Protein AF-K6VIN7-F1 (afdb_monomer)

Nearest PDB structures (foldseek):
  2lqq-assembly1_A  TM=8.140E-01  e=5.829E-05  Mycobacterium tuberculosis
  2lqo-assembly1_A  TM=8.296E-01  e=2.324E-03  Mycobacterium tuberculosis
  3zit-assembly1_A  TM=8.092E-01  e=2.651E-03  Bacillus cereus
  2khp-assembly1_A  TM=7.094E-01  e=3.935E-03  Brucella melitensis
  4mje-assembly1_A  TM=7.216E-01  e=3.234E-02  Synechocystis sp. PCC 6803 substr. Kazusa

Foldseek 3Di:
DPPVVVVVVVVVVVVVVVVVVCVVVPLVPLPPAQEPVNQVVCCVVVVAKEWEDEPPDPLVVVLCVLCVVVVVRYGYGYCVSYVVSQVVCCVLVVRDSAPGWMQASVRDIDGSDDSVRNVVSVPPPVD

Sequence (127 aa):
MLIGADSALWGLVVMSVCLAAAWVSSPLRQDRSLTHWDAQQRHVRDGFVVVYWRPGSWGCLRLRSALRSVSGQILWVNVWADDEAAAFVRDVNGGAEVVPTAILRNGDAVSHPTPEALRADLSARTA

Mean predicted aligned error: 7.96 Å

Organism: NCBI:txid1184607

InterPro domains:
  IPR036249 Thioredoxin-like superfamily [SSF52833] (49-119)

pLDDT: mean 89.33, std 12.64, range [43.28, 98.25]

Secondary structure (DSSP, 8-state):
--HHHHHHHHHHHHHHHHHHHHHHT-GGGS--PPPHHHHHHHHHHH-PEEEEE-TT-HHHHHHHHHTGGGGGGEEEEETTT-HHHHHHHHHHTTT---SSEEE-TTS-EEES--HHHHHHHHHTT--

Radius of gyration: 20.74 Å; Cα contacts (8 Å, |Δi|>4): 150; chains: 1; bounding box: 48×27×71 Å

Solvent-accessible surface area (backbone atoms only — not comparable to full-atom values): 7224 Å² total; per-residue (Å²): 143,70,72,69,60,59,56,50,52,50,48,52,51,52,49,49,52,50,50,52,50,51,59,73,68,30,72,90,66,50,61,92,55,53,42,50,67,60,44,51,51,42,26,72,74,73,49,32,29,37,36,38,33,54,92,90,40,64,62,38,53,53,42,53,61,71,37,56,93,57,42,95,48,50,42,66,27,44,34,85,67,27,69,67,36,34,49,51,39,10,63,82,48,82,68,39,83,60,65,27,26,32,33,45,72,88,67,52,76,40,71,67,68,51,60,65,58,56,50,50,58,65,53,71,75,78,118

Structure (mmCIF, N/CA/C/O backbone):
data_AF-K6VIN7-F1
#
_entry.id   AF-K6VIN7-F1
#
loop_
_atom_site.group_PDB
_atom_site.id
_atom_site.type_symbol
_atom_site.label_atom_id
_atom_site.label_alt_id
_atom_site.label_comp_id
_atom_site.label_asym_id
_atom_site.label_entity_id
_atom_site.label_seq_id
_atom_site.pdbx_PDB_ins_code
_atom_site.Cartn_x
_atom_site.Cartn_y
_atom_site.Cartn_z
_atom_site.occupancy
_atom_site.B_iso_or_equiv
_atom_site.auth_seq_id
_atom_site.auth_comp_id
_atom_site.auth_asym_id
_atom_site.auth_atom_id
_atom_site.pdbx_PDB_model_num
ATOM 1 N N . MET A 1 1 ? 34.475 -8.015 -48.372 1.00 47.41 1 MET A N 1
ATOM 2 C CA . MET A 1 1 ? 33.688 -8.946 -47.531 1.00 47.41 1 MET A CA 1
ATOM 3 C C . MET A 1 1 ? 33.778 -8.541 -46.048 1.00 47.41 1 MET A C 1
ATOM 5 O O . MET A 1 1 ? 34.046 -9.380 -45.207 1.00 47.41 1 MET A O 1
ATOM 9 N N . LEU A 1 2 ? 33.584 -7.250 -45.727 1.00 53.78 2 LEU A N 1
ATOM 10 C CA . LEU A 1 2 ? 33.702 -6.689 -44.361 1.00 53.78 2 LEU A CA 1
ATOM 11 C C . LEU A 1 2 ? 32.416 -5.978 -43.883 1.00 53.78 2 LEU A C 1
ATOM 13 O O . LEU A 1 2 ? 32.297 -5.668 -42.714 1.00 53.78 2 LEU A O 1
ATOM 17 N N . ILE A 1 3 ? 31.418 -5.791 -44.758 1.00 56.59 3 ILE A N 1
ATOM 18 C CA . ILE A 1 3 ? 30.167 -5.058 -44.461 1.00 56.59 3 ILE A CA 1
ATOM 19 C C . ILE A 1 3 ? 29.118 -5.947 -43.741 1.00 56.59 3 ILE A C 1
ATOM 21 O O . ILE A 1 3 ? 28.188 -5.454 -43.103 1.00 56.59 3 ILE A O 1
ATOM 25 N N . GLY A 1 4 ? 29.260 -7.276 -43.815 1.00 58.56 4 GLY A N 1
ATOM 26 C CA . GLY A 1 4 ? 28.292 -8.225 -43.242 1.00 58.56 4 GLY A CA 1
ATOM 27 C C . GLY A 1 4 ? 28.441 -8.475 -41.736 1.00 58.56 4 GLY A C 1
ATOM 28 O O . GLY A 1 4 ? 27.469 -8.839 -41.083 1.00 58.56 4 GLY A O 1
ATOM 29 N N . ALA A 1 5 ? 29.638 -8.277 -41.174 1.00 61.25 5 ALA A N 1
ATOM 30 C CA . ALA A 1 5 ? 29.890 -8.527 -39.752 1.00 61.25 5 ALA A CA 1
ATOM 31 C C . ALA A 1 5 ? 29.355 -7.386 -38.869 1.00 61.25 5 ALA A C 1
ATOM 33 O O . ALA A 1 5 ? 28.735 -7.647 -37.840 1.00 61.25 5 ALA A O 1
ATOM 34 N N . ASP A 1 6 ? 29.512 -6.135 -39.313 1.00 72.19 6 ASP A N 1
ATOM 35 C CA . ASP A 1 6 ? 29.054 -4.956 -38.569 1.00 72.19 6 ASP A CA 1
ATOM 36 C C . ASP A 1 6 ? 27.523 -4.901 -38.473 1.00 72.19 6 ASP A C 1
ATOM 38 O O . ASP A 1 6 ? 26.963 -4.637 -37.411 1.00 72.19 6 ASP A O 1
ATOM 42 N N . SER A 1 7 ? 26.825 -5.228 -39.562 1.00 74.94 7 SER A N 1
ATOM 43 C CA . SER A 1 7 ? 25.356 -5.272 -39.597 1.00 74.94 7 SER A CA 1
ATOM 44 C C . SER A 1 7 ? 24.775 -6.397 -38.731 1.00 74.94 7 SER A C 1
ATOM 46 O O . SER A 1 7 ? 23.749 -6.201 -38.077 1.00 74.94 7 SER A O 1
ATOM 48 N N . ALA A 1 8 ? 25.453 -7.546 -38.654 1.00 82.88 8 ALA A N 1
ATOM 49 C CA . ALA A 1 8 ? 25.061 -8.645 -37.775 1.00 82.88 8 ALA A CA 1
ATOM 50 C C . ALA A 1 8 ? 25.248 -8.299 -36.286 1.00 82.88 8 ALA A C 1
ATOM 52 O O . ALA A 1 8 ? 24.365 -8.579 -35.473 1.00 82.88 8 ALA A O 1
ATOM 53 N N . LEU A 1 9 ? 26.360 -7.646 -35.926 1.00 84.69 9 LEU A N 1
ATOM 54 C CA . LEU A 1 9 ? 26.623 -7.193 -34.556 1.00 84.69 9 LEU A CA 1
ATOM 55 C C . LEU A 1 9 ? 25.590 -6.160 -34.093 1.00 84.69 9 LEU A C 1
ATOM 57 O O . LEU A 1 9 ? 25.031 -6.297 -33.004 1.00 84.69 9 LEU A O 1
ATOM 61 N N . TRP A 1 10 ? 25.267 -5.177 -34.936 1.00 88.50 10 TRP A N 1
ATOM 62 C CA . TRP A 1 10 ? 24.208 -4.210 -34.640 1.00 88.50 10 TRP A CA 1
ATOM 63 C C . TRP A 1 10 ? 22.836 -4.872 -34.495 1.00 88.50 10 TRP A C 1
ATOM 65 O O . TRP A 1 10 ? 22.094 -4.534 -33.573 1.00 88.50 10 TRP A O 1
ATOM 75 N N . GLY A 1 11 ? 22.518 -5.859 -35.339 1.00 91.88 11 GLY A N 1
ATOM 76 C CA . GLY A 1 11 ? 21.285 -6.640 -35.222 1.00 91.88 11 GLY A CA 1
ATOM 77 C C . GLY A 1 11 ? 21.161 -7.360 -33.876 1.00 91.88 11 GLY A C 1
ATOM 78 O O . GLY A 1 11 ? 20.115 -7.285 -33.231 1.00 91.88 11 GLY A O 1
ATOM 79 N N . LEU A 1 12 ? 22.239 -7.994 -33.404 1.00 92.69 12 LEU A N 1
ATOM 80 C CA . LEU A 1 12 ? 22.273 -8.660 -32.097 1.00 92.69 12 LEU A CA 1
ATOM 81 C C . LEU A 1 12 ? 22.128 -7.673 -30.933 1.00 92.69 12 LEU A C 1
ATOM 83 O O . LEU A 1 12 ? 21.409 -7.968 -29.977 1.00 92.69 12 LEU A O 1
ATOM 87 N N . VAL A 1 13 ? 22.764 -6.500 -31.012 1.00 93.69 13 VAL A N 1
ATOM 88 C CA . VAL A 1 13 ? 22.641 -5.452 -29.986 1.00 93.69 13 VAL A CA 1
ATOM 89 C C . VAL A 1 13 ? 21.205 -4.940 -29.913 1.00 93.69 13 VAL A C 1
ATOM 91 O O . VAL A 1 13 ? 20.614 -4.951 -28.835 1.00 93.69 13 VAL A O 1
ATOM 94 N N . VAL A 1 14 ? 20.611 -4.556 -31.047 1.00 94.06 14 VAL A N 1
ATOM 95 C CA . VAL A 1 14 ? 19.228 -4.055 -31.094 1.00 94.06 14 VAL A CA 1
ATOM 96 C C . VAL A 1 14 ? 18.249 -5.116 -30.600 1.00 94.06 14 VAL A C 1
ATOM 98 O O . VAL A 1 14 ? 17.417 -4.823 -29.746 1.00 94.06 14 VAL A O 1
ATOM 101 N N . MET A 1 15 ? 18.384 -6.363 -31.057 1.00 93.50 15 MET A N 1
ATOM 102 C CA . MET A 1 15 ? 17.538 -7.466 -30.599 1.00 93.50 15 MET A CA 1
ATOM 103 C C . MET A 1 15 ? 17.668 -7.688 -29.087 1.00 93.50 15 MET A C 1
ATOM 105 O O . MET A 1 15 ? 16.657 -7.839 -28.408 1.00 93.50 15 MET A O 1
ATOM 109 N N . SER A 1 16 ? 18.884 -7.640 -28.537 1.00 93.88 16 SER A N 1
ATOM 110 C CA . SER A 1 16 ? 19.117 -7.785 -27.093 1.00 93.88 16 SER A CA 1
ATOM 111 C C . SER A 1 16 ? 18.483 -6.648 -26.290 1.00 93.88 16 SER A C 1
ATOM 113 O O . SER A 1 16 ? 17.842 -6.899 -25.271 1.00 93.88 16 SER A O 1
ATOM 115 N N . VAL A 1 17 ? 18.602 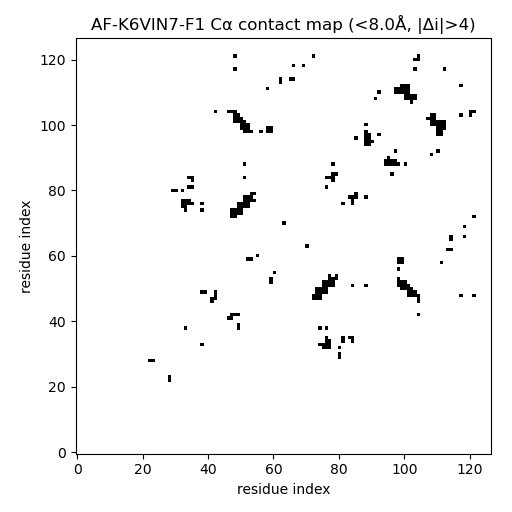-5.403 -26.763 1.00 95.00 17 VAL A N 1
ATOM 116 C CA . VAL A 1 17 ? 17.961 -4.231 -26.144 1.00 95.00 17 VAL A CA 1
ATOM 117 C C . VAL A 1 17 ? 16.437 -4.359 -26.191 1.00 95.00 17 VAL A C 1
ATOM 119 O O . VAL A 1 17 ? 15.778 -4.152 -25.173 1.00 95.00 17 VAL A O 1
ATOM 122 N N . CYS A 1 18 ? 15.867 -4.753 -27.332 1.00 94.06 18 CYS A N 1
ATOM 123 C CA . CYS A 1 18 ? 14.428 -4.972 -27.475 1.00 94.06 18 CYS A CA 1
ATOM 124 C C . CYS A 1 18 ? 13.925 -6.102 -26.573 1.00 94.06 18 CYS A C 1
ATOM 126 O O . CYS A 1 18 ? 12.884 -5.947 -25.944 1.00 94.06 18 CYS A O 1
ATOM 128 N N . LEU A 1 19 ? 14.661 -7.212 -26.462 1.00 92.62 19 LEU A N 1
ATOM 129 C CA . LEU A 1 19 ? 14.313 -8.313 -25.563 1.00 92.62 19 LEU A CA 1
ATOM 130 C C . LEU A 1 19 ? 14.407 -7.894 -24.094 1.00 92.62 19 LEU A C 1
ATOM 132 O O . LEU A 1 19 ? 13.530 -8.247 -23.314 1.00 92.62 19 LEU A O 1
ATOM 136 N N . ALA A 1 20 ? 15.413 -7.105 -23.713 1.00 89.44 20 ALA A N 1
ATOM 137 C CA . ALA A 1 20 ? 15.509 -6.552 -22.366 1.00 89.44 20 ALA A CA 1
ATOM 138 C C . ALA A 1 20 ? 14.338 -5.605 -22.066 1.00 89.44 20 ALA A C 1
ATOM 140 O O . ALA A 1 20 ? 13.708 -5.728 -21.017 1.00 89.44 20 ALA A O 1
ATOM 141 N N . ALA A 1 21 ? 13.996 -4.714 -23.001 1.00 86.75 21 ALA A N 1
ATOM 142 C CA . ALA A 1 21 ? 12.855 -3.814 -22.875 1.00 86.75 21 ALA A CA 1
ATOM 143 C C . ALA A 1 21 ? 11.531 -4.587 -22.777 1.00 86.75 21 ALA A C 1
ATOM 145 O O . ALA A 1 21 ? 10.760 -4.341 -21.856 1.00 86.75 21 ALA A O 1
ATOM 146 N N . ALA A 1 22 ? 11.308 -5.568 -23.657 1.00 86.19 22 ALA A N 1
ATOM 147 C CA . ALA A 1 22 ? 10.125 -6.429 -23.651 1.00 86.19 22 ALA A CA 1
ATOM 148 C C . ALA A 1 22 ? 10.044 -7.294 -22.391 1.00 86.19 22 ALA A C 1
ATOM 150 O O . ALA A 1 22 ? 8.962 -7.514 -21.855 1.00 86.19 22 ALA A O 1
ATOM 151 N N . TRP A 1 23 ? 11.183 -7.762 -21.874 1.00 81.69 23 TRP A N 1
ATOM 152 C CA . TRP A 1 23 ? 11.225 -8.421 -20.580 1.00 81.69 23 TRP A CA 1
ATOM 153 C C . TRP A 1 23 ? 10.795 -7.425 -19.497 1.00 81.69 23 TRP A C 1
ATOM 155 O O . TRP A 1 23 ? 10.054 -7.820 -18.602 1.00 81.69 23 TRP A O 1
ATOM 165 N N . VAL A 1 24 ? 11.269 -6.164 -19.510 1.00 77.31 24 VAL A N 1
ATOM 166 C CA . VAL A 1 24 ? 10.974 -5.090 -18.512 1.00 77.31 24 VAL A CA 1
ATOM 167 C C . VAL A 1 24 ? 9.521 -4.674 -18.500 1.00 77.31 24 VAL A C 1
ATOM 169 O O . VAL A 1 24 ? 8.957 -4.527 -17.420 1.00 77.31 24 VAL A O 1
ATOM 172 N N . SER A 1 25 ? 8.898 -4.593 -19.664 1.00 69.06 25 SER A N 1
ATOM 173 C CA . SER A 1 25 ? 7.475 -4.307 -19.800 1.00 69.06 25 SER A CA 1
ATOM 174 C C . SER A 1 25 ? 6.593 -5.557 -19.794 1.00 69.06 25 SER A C 1
ATOM 176 O O . SER A 1 25 ? 5.386 -5.442 -19.994 1.00 69.06 25 SER A O 1
ATOM 178 N N . SER A 1 26 ? 7.164 -6.752 -19.596 1.00 69.31 26 SER A N 1
ATOM 179 C CA . SER A 1 26 ? 6.416 -8.004 -19.704 1.00 69.31 26 SER A CA 1
ATOM 180 C C . SER A 1 26 ? 5.293 -8.059 -18.662 1.00 69.31 26 SER A C 1
ATOM 182 O O . SER A 1 26 ? 5.585 -8.018 -17.465 1.00 69.31 26 SER A O 1
ATOM 184 N N . PRO A 1 27 ? 4.029 -8.264 -19.075 1.00 63.88 27 PRO A N 1
ATOM 185 C CA . PRO A 1 27 ? 2.912 -8.483 -18.155 1.00 63.88 27 PRO A CA 1
ATOM 186 C C . PRO A 1 27 ? 3.132 -9.705 -17.257 1.00 63.88 27 PRO A C 1
ATOM 188 O O . PRO A 1 27 ? 2.650 -9.763 -16.137 1.00 63.88 27 PRO A O 1
ATOM 191 N N . LEU A 1 28 ? 3.941 -10.671 -17.705 1.00 64.81 28 LEU A N 1
ATOM 192 C CA . LEU A 1 28 ? 4.297 -11.851 -16.913 1.00 64.81 28 LEU A CA 1
ATOM 193 C C . LEU A 1 28 ? 5.189 -11.515 -15.703 1.00 64.81 28 LEU A C 1
ATOM 195 O O . LEU A 1 28 ? 5.378 -12.365 -14.836 1.00 64.81 28 LEU A O 1
ATOM 199 N N . ARG A 1 29 ? 5.741 -10.293 -15.641 1.00 60.25 29 ARG A N 1
ATOM 200 C CA . ARG A 1 29 ? 6.410 -9.732 -14.461 1.00 60.25 29 ARG A CA 1
ATOM 201 C C . ARG A 1 29 ? 5.490 -8.945 -13.539 1.00 60.25 29 ARG A C 1
ATOM 203 O O . ARG A 1 29 ? 5.980 -8.520 -12.493 1.00 60.25 29 ARG A O 1
ATOM 210 N N . GLN A 1 30 ? 4.216 -8.745 -13.890 1.00 61.78 30 GLN A N 1
ATOM 211 C CA . GLN A 1 30 ? 3.252 -8.213 -12.933 1.00 61.78 30 GLN A CA 1
ATOM 212 C C . GLN A 1 30 ? 3.272 -9.150 -11.726 1.00 61.78 30 GLN A C 1
ATOM 214 O O . GLN A 1 30 ? 2.951 -10.337 -11.821 1.00 61.78 30 GLN A O 1
ATOM 219 N N . ASP A 1 31 ? 3.804 -8.622 -10.624 1.00 57.44 31 ASP A N 1
ATOM 220 C CA . ASP A 1 31 ? 3.888 -9.311 -9.350 1.00 57.44 31 ASP A CA 1
ATOM 221 C C . ASP A 1 31 ? 2.490 -9.854 -9.044 1.00 57.44 31 ASP A C 1
ATOM 223 O O . ASP A 1 31 ? 1.491 -9.171 -9.277 1.00 57.44 31 ASP A O 1
ATOM 227 N N . ARG A 1 32 ? 2.395 -11.061 -8.480 1.00 62.53 32 ARG A N 1
ATOM 228 C CA . ARG A 1 32 ? 1.147 -11.522 -7.851 1.00 62.53 32 ARG A CA 1
ATOM 229 C C . ARG A 1 32 ? 0.931 -10.758 -6.540 1.00 62.53 32 ARG A C 1
ATOM 231 O O . ARG A 1 32 ? 0.615 -11.351 -5.507 1.00 62.53 32 ARG A O 1
ATOM 238 N N . SER A 1 33 ? 1.168 -9.450 -6.563 1.00 68.69 33 SER A N 1
ATOM 239 C CA . SER A 1 33 ? 0.864 -8.549 -5.480 1.00 68.69 33 SER A CA 1
ATOM 240 C C . SER A 1 33 ? -0.633 -8.599 -5.251 1.00 68.69 33 SER A C 1
ATOM 242 O O . SER A 1 33 ? -1.420 -8.692 -6.191 1.00 68.69 33 SER A O 1
ATOM 244 N N . LEU A 1 34 ? -1.009 -8.563 -3.980 1.00 90.62 34 LEU A N 1
ATOM 245 C CA . LEU A 1 34 ? -2.397 -8.458 -3.577 1.00 90.62 34 LEU A CA 1
ATOM 246 C C . LEU A 1 34 ? -3.043 -7.279 -4.312 1.00 90.62 34 LEU A C 1
ATOM 248 O O . LEU A 1 34 ? -2.533 -6.161 -4.215 1.00 90.62 34 LEU A O 1
ATOM 252 N N . THR A 1 35 ? -4.126 -7.546 -5.038 1.00 94.38 35 THR A N 1
ATOM 253 C CA . THR A 1 35 ? -4.841 -6.508 -5.783 1.00 94.38 35 THR A CA 1
ATOM 254 C C . THR A 1 35 ? -5.565 -5.562 -4.827 1.00 94.38 35 THR A C 1
ATOM 256 O O . THR A 1 35 ? -5.870 -5.927 -3.685 1.00 94.38 35 THR A O 1
ATOM 259 N N . HIS A 1 36 ? -5.877 -4.352 -5.286 1.00 95.81 36 HIS A N 1
ATOM 260 C CA . HIS A 1 36 ? -6.697 -3.379 -4.573 1.00 95.81 36 HIS A CA 1
ATOM 261 C C . HIS A 1 36 ? -8.005 -4.013 -4.091 1.00 95.81 36 HIS A C 1
ATOM 263 O O . HIS A 1 36 ? -8.342 -3.928 -2.910 1.00 95.81 36 HIS A O 1
ATOM 269 N N . TRP A 1 37 ? -8.712 -4.710 -4.983 1.00 95.94 37 TRP A N 1
ATOM 270 C CA . TRP A 1 37 ? -9.999 -5.321 -4.665 1.00 95.94 37 TRP A CA 1
ATOM 271 C C . TRP A 1 37 ? -9.881 -6.477 -3.674 1.00 95.94 37 TRP A C 1
ATOM 273 O O . TRP A 1 37 ? -10.662 -6.537 -2.723 1.00 95.94 37 TRP A O 1
ATOM 283 N N . ASP A 1 38 ? -8.879 -7.348 -3.818 1.00 96.38 38 ASP A N 1
ATOM 284 C CA . ASP A 1 38 ? -8.635 -8.409 -2.835 1.00 96.38 38 ASP A CA 1
ATOM 285 C C . ASP A 1 38 ? -8.284 -7.826 -1.462 1.00 96.38 38 AS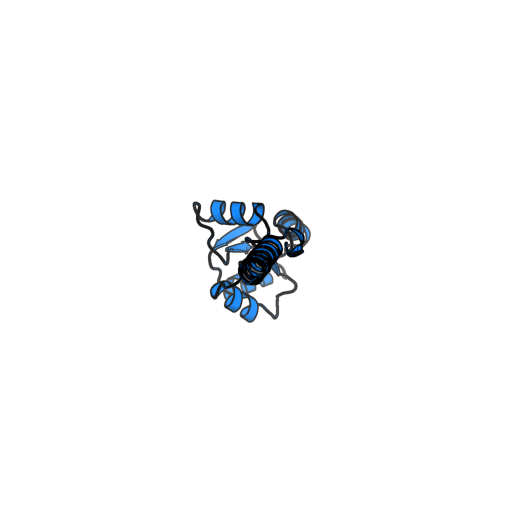P A C 1
ATOM 287 O O . ASP A 1 38 ? -8.706 -8.350 -0.425 1.00 96.38 38 ASP A O 1
ATOM 291 N N . ALA A 1 39 ? -7.513 -6.736 -1.440 1.00 96.88 39 ALA A N 1
ATOM 292 C CA . ALA A 1 39 ? -7.143 -6.056 -0.211 1.00 96.88 39 ALA A CA 1
ATOM 293 C C . ALA A 1 39 ? -8.356 -5.424 0.477 1.00 96.88 39 ALA A C 1
ATOM 295 O O . ALA A 1 39 ? -8.528 -5.622 1.676 1.00 96.88 39 ALA A O 1
ATOM 296 N N . GLN A 1 40 ? -9.223 -4.739 -0.273 1.00 96.50 40 GLN A N 1
ATOM 297 C CA . GLN A 1 40 ? -10.474 -4.159 0.227 1.00 96.50 40 GLN A CA 1
ATOM 298 C C . GLN A 1 40 ? -11.419 -5.231 0.777 1.00 96.50 40 GLN A C 1
ATOM 300 O O . GLN A 1 40 ? -11.958 -5.095 1.874 1.00 96.50 40 GLN A O 1
ATOM 305 N N . GLN A 1 41 ? -11.581 -6.348 0.064 1.00 96.56 41 GLN A N 1
ATOM 306 C CA . GLN A 1 41 ? -12.417 -7.450 0.539 1.00 96.56 41 GLN A CA 1
ATOM 307 C C . GLN A 1 41 ? -11.903 -8.021 1.862 1.00 96.56 41 GLN A C 1
ATOM 309 O O . GLN A 1 41 ? -12.681 -8.236 2.790 1.00 96.56 41 GLN A O 1
ATOM 314 N N . ARG A 1 42 ? -10.590 -8.244 1.979 1.00 96.25 42 ARG A N 1
ATOM 315 C CA . ARG A 1 42 ? -9.972 -8.734 3.221 1.00 96.25 42 ARG A CA 1
ATOM 316 C C . ARG A 1 42 ? -9.967 -7.682 4.327 1.00 96.25 42 ARG A C 1
ATOM 318 O O . ARG A 1 42 ? -10.093 -8.039 5.492 1.00 96.25 42 ARG A O 1
ATOM 325 N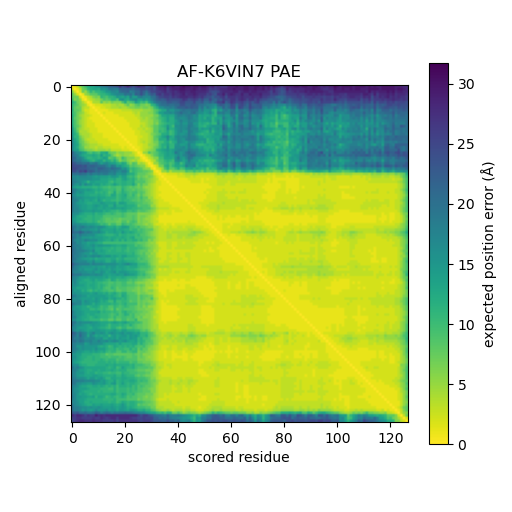 N . HIS A 1 43 ? -9.858 -6.405 3.982 1.00 95.81 43 HIS A N 1
ATOM 326 C CA . HIS A 1 43 ? -10.016 -5.302 4.921 1.00 95.81 43 HIS A CA 1
ATOM 327 C C . HIS A 1 43 ? -11.406 -5.333 5.562 1.00 95.81 43 HIS A C 1
ATOM 329 O O . HIS A 1 43 ? -11.515 -5.374 6.783 1.00 95.81 43 HIS A O 1
ATOM 335 N N . VAL A 1 44 ? -12.462 -5.428 4.752 1.00 95.25 44 VAL A N 1
ATOM 336 C CA . VAL A 1 44 ? -13.844 -5.493 5.249 1.00 95.25 44 VAL A CA 1
ATOM 337 C C . VAL A 1 44 ? -14.112 -6.797 6.008 1.00 95.25 44 VAL A C 1
ATOM 339 O O . VAL A 1 44 ? -14.699 -6.772 7.089 1.00 95.25 44 VAL A O 1
ATOM 342 N N . ARG A 1 45 ? -13.669 -7.940 5.470 1.00 95.75 45 ARG A N 1
ATOM 343 C CA . ARG A 1 45 ? -13.951 -9.271 6.032 1.00 95.75 45 ARG A CA 1
ATOM 344 C C . ARG A 1 45 ? -13.163 -9.564 7.308 1.00 95.75 45 ARG A C 1
ATOM 346 O O . ARG A 1 45 ? -13.738 -10.010 8.295 1.00 95.75 45 ARG A O 1
ATOM 353 N N . ASP A 1 46 ? -11.854 -9.330 7.274 1.00 94.62 46 ASP A N 1
ATOM 354 C CA . ASP A 1 46 ? -10.910 -9.751 8.318 1.00 94.62 46 ASP A CA 1
ATOM 355 C C . ASP A 1 46 ? -10.452 -8.564 9.189 1.00 94.62 46 ASP A C 1
ATOM 357 O O . ASP A 1 46 ? -9.796 -8.734 10.219 1.00 94.62 46 ASP A O 1
ATOM 361 N N . GLY A 1 47 ? -10.794 -7.336 8.791 1.00 93.44 47 GLY A N 1
ATOM 362 C CA . GLY A 1 47 ? -10.400 -6.114 9.480 1.00 93.44 47 GLY A CA 1
ATOM 363 C C . GLY A 1 47 ? -8.950 -5.699 9.236 1.00 93.44 47 GLY A C 1
ATOM 364 O O . GLY A 1 47 ? -8.461 -4.869 9.989 1.00 93.44 47 GLY A O 1
ATOM 365 N N . PHE A 1 48 ? -8.215 -6.274 8.283 1.00 95.75 48 PHE A N 1
ATOM 366 C CA . PHE A 1 48 ? -6.800 -5.925 8.092 1.00 95.75 48 PHE A CA 1
ATOM 367 C C . PHE A 1 48 ? -6.596 -4.475 7.655 1.00 95.75 48 PHE A C 1
ATOM 369 O O . PHE A 1 48 ? -7.400 -3.936 6.910 1.00 95.75 48 PHE A O 1
ATOM 376 N N . VAL A 1 49 ? -5.483 -3.861 8.055 1.00 96.88 49 VAL A N 1
ATOM 377 C CA . VAL A 1 49 ? -5.081 -2.542 7.539 1.00 96.88 49 VAL A CA 1
ATOM 378 C C . VAL A 1 49 ? -4.498 -2.718 6.140 1.00 96.88 49 VAL A C 1
ATOM 380 O O . VAL A 1 49 ? -3.668 -3.603 5.929 1.00 96.88 49 VAL A O 1
ATOM 383 N N . VAL A 1 50 ? -4.891 -1.874 5.187 1.00 97.94 50 VAL A N 1
ATOM 384 C CA . VAL A 1 50 ? -4.306 -1.871 3.835 1.00 97.94 50 VAL A CA 1
ATOM 385 C C . VAL A 1 50 ? -3.255 -0.780 3.760 1.00 97.94 50 VAL A C 1
ATOM 387 O O . VAL A 1 50 ? -3.514 0.337 4.184 1.00 97.94 50 VAL A O 1
ATOM 390 N N . VAL A 1 51 ? -2.079 -1.073 3.215 1.00 97.88 51 VAL A N 1
ATOM 391 C CA . VAL A 1 51 ? -1.020 -0.093 2.960 1.00 97.88 51 VAL A CA 1
ATOM 392 C C . VAL A 1 51 ? -0.611 -0.161 1.495 1.00 97.88 51 VAL A C 1
ATOM 394 O O . VAL A 1 51 ? -0.086 -1.171 1.020 1.00 97.88 51 VAL A O 1
ATOM 397 N N . TYR A 1 52 ? -0.812 0.947 0.795 1.00 97.69 52 TYR A N 1
ATOM 398 C CA . TYR A 1 52 ? -0.375 1.163 -0.574 1.00 97.69 52 TYR A CA 1
ATOM 399 C C . TYR A 1 52 ? 1.079 1.626 -0.597 1.00 97.69 52 TYR A C 1
ATOM 401 O O . TYR A 1 52 ? 1.474 2.543 0.130 1.00 97.69 52 TYR A O 1
ATOM 409 N N . TRP A 1 53 ? 1.889 0.983 -1.431 1.00 96.12 53 TRP A N 1
ATOM 410 C CA . TRP A 1 53 ? 3.326 1.224 -1.519 1.00 96.12 53 TRP A CA 1
ATOM 411 C C . TRP A 1 53 ? 3.823 1.132 -2.962 1.00 96.12 53 TRP A C 1
ATOM 413 O O . TRP A 1 53 ? 3.122 0.634 -3.838 1.00 96.12 53 TRP A O 1
ATOM 423 N N . ARG A 1 54 ? 5.063 1.583 -3.197 1.00 94.31 54 ARG A N 1
ATOM 424 C CA . ARG A 1 54 ? 5.776 1.385 -4.468 1.00 94.31 54 ARG A CA 1
ATOM 425 C C . ARG A 1 54 ? 7.260 1.056 -4.263 1.00 94.31 54 ARG A C 1
ATOM 427 O O . ARG A 1 54 ? 7.839 1.502 -3.259 1.00 94.31 54 ARG A O 1
ATOM 434 N N . PRO A 1 55 ? 7.903 0.335 -5.200 1.00 91.19 55 PRO A N 1
ATOM 435 C CA . PRO A 1 55 ? 9.343 0.096 -5.184 1.00 91.19 55 PRO A CA 1
ATOM 436 C C . PRO A 1 55 ? 10.158 1.391 -5.067 1.00 91.19 55 PRO A C 1
ATOM 438 O O . PRO A 1 55 ? 9.842 2.407 -5.677 1.00 91.19 55 PRO A O 1
ATOM 441 N N . GLY A 1 56 ? 11.215 1.364 -4.252 1.00 90.38 56 GLY A N 1
ATOM 442 C CA . GLY A 1 56 ? 12.118 2.508 -4.068 1.00 90.38 56 GLY A CA 1
ATOM 443 C C . GLY A 1 56 ? 11.618 3.618 -3.131 1.00 90.38 56 GLY A C 1
ATOM 444 O O . GLY A 1 56 ? 12.347 4.580 -2.903 1.00 90.38 56 GLY A O 1
ATOM 445 N N . SER A 1 57 ? 10.421 3.508 -2.537 1.00 93.25 57 SER A N 1
ATOM 446 C CA . SER A 1 57 ? 9.956 4.489 -1.543 1.00 93.25 57 SER A CA 1
ATOM 447 C C . SER A 1 57 ? 10.629 4.289 -0.177 1.00 93.25 57 SER A C 1
ATOM 449 O O . SER A 1 57 ? 10.367 3.310 0.526 1.00 93.25 57 SER A O 1
ATOM 451 N N . TRP A 1 58 ? 11.445 5.264 0.243 1.00 94.81 58 TRP A N 1
ATOM 452 C CA . TRP A 1 58 ? 12.075 5.292 1.571 1.00 94.81 58 TRP A CA 1
ATOM 453 C C . TRP A 1 58 ? 11.060 5.250 2.721 1.00 94.81 58 TRP A C 1
ATOM 455 O O . TRP A 1 58 ? 11.268 4.530 3.700 1.00 94.81 58 TRP A O 1
ATOM 465 N N . GLY A 1 59 ? 9.943 5.977 2.597 1.00 93.56 59 GLY A N 1
ATOM 466 C CA . GLY A 1 59 ? 8.872 5.977 3.598 1.00 93.56 59 GLY A CA 1
ATOM 467 C C . GLY A 1 59 ? 8.243 4.593 3.768 1.00 93.56 59 GLY A C 1
ATOM 468 O O . GLY A 1 59 ? 8.099 4.113 4.892 1.00 93.56 59 GLY A O 1
ATOM 469 N N . CYS A 1 60 ? 7.965 3.901 2.658 1.00 95.25 60 CYS A N 1
ATOM 470 C CA . CYS A 1 60 ? 7.418 2.542 2.683 1.00 95.25 60 CYS A CA 1
ATOM 471 C C . CYS A 1 60 ? 8.399 1.539 3.309 1.00 95.25 60 CYS A C 1
ATOM 473 O O . CYS A 1 60 ? 7.995 0.707 4.120 1.00 95.25 60 CYS A O 1
ATOM 475 N N . LEU A 1 61 ? 9.693 1.639 2.978 1.00 95.25 61 LEU A N 1
ATOM 476 C CA . LEU A 1 61 ? 10.737 0.781 3.551 1.00 95.25 61 LEU A CA 1
ATOM 477 C C . LEU A 1 61 ? 10.832 0.945 5.074 1.00 95.25 61 LEU A C 1
ATOM 479 O O . LEU A 1 61 ? 10.840 -0.049 5.807 1.00 95.25 61 LEU A O 1
ATOM 483 N N . ARG A 1 62 ? 10.849 2.193 5.559 1.00 95.69 62 ARG A N 1
ATOM 484 C CA . ARG A 1 62 ? 10.875 2.495 6.997 1.00 95.69 62 ARG A CA 1
ATOM 485 C C . ARG A 1 62 ? 9.627 1.965 7.701 1.00 95.69 62 ARG A C 1
ATOM 487 O O . ARG A 1 62 ? 9.750 1.322 8.742 1.00 95.69 62 ARG A O 1
ATOM 494 N N . LEU A 1 63 ? 8.449 2.200 7.122 1.00 96.38 63 LEU A N 1
ATOM 49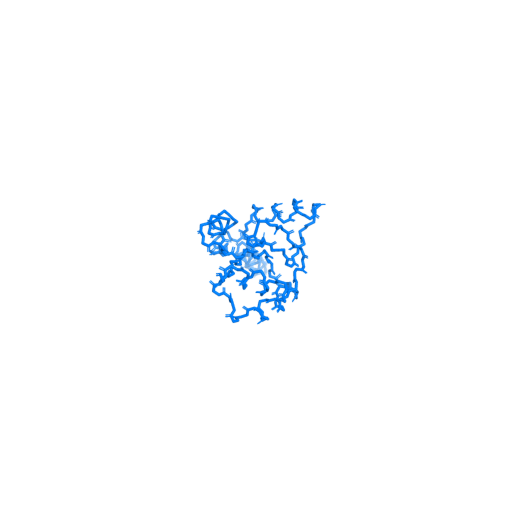5 C CA . LEU A 1 63 ? 7.172 1.757 7.679 1.00 96.38 63 LEU A CA 1
ATOM 496 C C . LEU A 1 63 ? 7.113 0.226 7.792 1.00 96.38 63 LEU A C 1
ATOM 498 O O . LEU A 1 63 ? 6.804 -0.307 8.856 1.00 96.38 63 LEU A O 1
ATOM 502 N N . ARG A 1 64 ? 7.501 -0.491 6.732 1.00 95.19 64 ARG A N 1
ATOM 503 C CA . ARG A 1 64 ? 7.515 -1.960 6.704 1.00 95.19 64 ARG A CA 1
ATOM 504 C C . ARG A 1 64 ? 8.488 -2.558 7.720 1.00 95.19 64 ARG A C 1
ATOM 506 O O . ARG A 1 64 ? 8.152 -3.542 8.373 1.00 95.19 64 ARG A O 1
ATOM 513 N N . SER A 1 65 ? 9.666 -1.954 7.8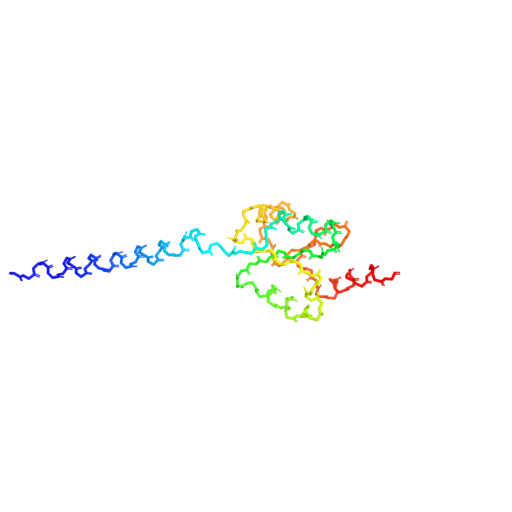83 1.00 96.25 65 SER A N 1
ATOM 514 C CA . SER A 1 65 ? 10.637 -2.366 8.904 1.00 96.25 65 SER A CA 1
ATOM 515 C C . SER A 1 65 ? 10.072 -2.188 10.319 1.00 96.25 65 SER A C 1
ATOM 517 O O . SER A 1 65 ? 10.082 -3.122 11.121 1.00 96.25 65 SER A O 1
ATOM 519 N N . ALA A 1 66 ? 9.493 -1.017 10.602 1.00 96.69 66 ALA A N 1
ATOM 520 C CA . ALA A 1 66 ? 8.938 -0.693 11.912 1.00 96.69 66 ALA A CA 1
ATOM 521 C C . ALA A 1 66 ? 7.723 -1.562 12.291 1.00 96.69 66 ALA A C 1
ATOM 523 O O . ALA A 1 66 ? 7.503 -1.833 13.472 1.00 96.69 66 ALA A O 1
ATOM 524 N N . LEU A 1 67 ? 6.938 -2.014 11.311 1.00 96.38 67 LEU A N 1
ATOM 525 C CA . LEU A 1 67 ? 5.709 -2.790 11.523 1.00 96.38 67 LEU A CA 1
ATOM 526 C C . LEU A 1 67 ? 5.900 -4.304 11.392 1.00 96.38 67 LEU A C 1
ATOM 528 O O . LEU A 1 67 ? 4.922 -5.050 11.368 1.00 96.38 67 LEU A O 1
ATOM 532 N N . ARG A 1 68 ? 7.145 -4.789 11.344 1.00 95.25 68 ARG A N 1
ATOM 533 C CA . ARG A 1 68 ? 7.443 -6.215 11.153 1.00 95.25 68 ARG A CA 1
ATOM 534 C C . ARG A 1 68 ? 6.722 -7.125 12.158 1.00 95.25 68 ARG A C 1
ATOM 536 O O . ARG A 1 68 ? 6.223 -8.173 11.752 1.00 95.25 68 ARG A O 1
ATOM 543 N N . SER A 1 69 ? 6.622 -6.719 13.426 1.00 94.56 69 SER A N 1
ATOM 544 C CA . SER A 1 69 ? 5.963 -7.496 14.491 1.00 94.56 69 SER A CA 1
ATOM 545 C C . SER A 1 69 ? 4.453 -7.667 14.304 1.00 94.56 69 SER A C 1
ATOM 547 O O . SER A 1 69 ? 3.892 -8.639 14.794 1.00 94.56 69 SER A O 1
ATOM 549 N N . VAL A 1 70 ? 3.802 -6.756 13.577 1.00 94.25 70 VAL A N 1
ATOM 550 C CA . VAL A 1 70 ? 2.350 -6.760 13.327 1.00 94.25 70 VAL A CA 1
ATOM 551 C C . VAL A 1 70 ? 2.014 -6.985 11.850 1.00 94.25 70 VAL A C 1
ATOM 553 O O . VAL A 1 70 ? 0.871 -6.830 11.432 1.00 94.25 70 VAL A O 1
ATOM 556 N N . SER A 1 71 ? 3.005 -7.382 11.049 1.00 92.69 71 SER A N 1
ATOM 557 C CA . SER A 1 71 ? 2.876 -7.545 9.596 1.00 92.69 71 SER A CA 1
ATOM 558 C C . SER A 1 71 ? 1.787 -8.536 9.176 1.00 92.69 71 SER A C 1
ATOM 560 O O . SER A 1 71 ? 1.199 -8.359 8.116 1.00 92.69 71 SER A O 1
ATOM 562 N N . GLY A 1 72 ? 1.455 -9.520 10.020 1.00 94.38 72 GLY A N 1
ATOM 563 C CA . GLY A 1 72 ? 0.362 -10.470 9.778 1.00 94.38 72 GLY A CA 1
ATOM 564 C C . GLY A 1 72 ? -1.045 -9.857 9.782 1.00 94.38 72 GLY A C 1
ATOM 565 O O . GLY A 1 72 ? -1.998 -10.551 9.452 1.00 94.38 72 GLY A O 1
ATOM 566 N N . GLN A 1 73 ? -1.184 -8.580 10.149 1.00 95.12 73 GLN A N 1
ATOM 567 C CA . GLN A 1 73 ? -2.454 -7.846 10.144 1.00 95.12 73 GLN A CA 1
ATOM 568 C C . GLN A 1 73 ? -2.486 -6.722 9.094 1.00 95.12 73 GLN A C 1
ATOM 570 O O . GLN A 1 73 ? -3.415 -5.912 9.087 1.00 95.12 73 GLN A O 1
ATOM 575 N N . ILE A 1 74 ? -1.458 -6.647 8.240 1.00 96.31 74 ILE A N 1
ATOM 576 C CA . ILE A 1 74 ? -1.278 -5.580 7.255 1.00 96.31 74 ILE A CA 1
ATOM 577 C C . ILE A 1 74 ? -1.188 -6.179 5.853 1.00 96.31 74 ILE A C 1
ATOM 579 O O . ILE A 1 74 ? -0.366 -7.052 5.574 1.00 96.31 74 ILE A O 1
ATOM 583 N N . LEU A 1 75 ? -2.005 -5.649 4.952 1.00 96.81 75 LEU A N 1
ATOM 584 C CA . LEU A 1 75 ? -2.044 -5.986 3.539 1.00 96.81 75 LEU A CA 1
ATOM 585 C C . LEU A 1 75 ? -1.252 -4.949 2.746 1.00 96.81 75 LEU A C 1
ATOM 587 O O . LEU A 1 75 ? -1.570 -3.766 2.783 1.00 96.81 75 LEU A O 1
ATOM 591 N N . TRP A 1 76 ? -0.221 -5.382 2.023 1.00 96.19 76 TRP A N 1
ATOM 592 C CA . TRP A 1 76 ? 0.640 -4.490 1.243 1.00 96.19 76 TRP A CA 1
ATOM 593 C C . TRP A 1 76 ? 0.266 -4.549 -0.237 1.00 96.19 76 TRP A C 1
ATOM 595 O O . TRP A 1 76 ? 0.476 -5.578 -0.877 1.00 96.19 76 TRP A O 1
ATOM 605 N N . VAL A 1 77 ? -0.236 -3.443 -0.783 1.00 96.62 77 VAL A N 1
ATOM 606 C CA . VAL A 1 77 ? -0.672 -3.333 -2.185 1.00 96.62 77 VAL A CA 1
ATOM 607 C C . VAL A 1 77 ? 0.317 -2.473 -2.964 1.00 96.62 77 VAL A C 1
ATOM 609 O O . VAL A 1 77 ? 0.588 -1.333 -2.585 1.00 96.62 77 VAL A O 1
ATOM 612 N N . ASN A 1 78 ? 0.894 -3.026 -4.031 1.00 94.88 78 ASN A N 1
ATOM 613 C CA . ASN A 1 78 ? 1.853 -2.311 -4.868 1.00 94.88 78 ASN A CA 1
ATOM 614 C C . ASN A 1 78 ? 1.118 -1.502 -5.943 1.00 94.88 78 ASN A C 1
ATOM 616 O O . ASN A 1 78 ? 0.575 -2.084 -6.876 1.00 94.88 78 ASN A O 1
ATOM 620 N N . VAL A 1 79 ? 1.167 -0.174 -5.860 1.00 94.19 79 VAL A N 1
ATOM 621 C CA . VAL A 1 79 ? 0.461 0.710 -6.807 1.00 94.19 79 VAL A CA 1
ATOM 622 C C . VAL A 1 79 ? 1.047 0.685 -8.219 1.00 94.19 79 VAL A C 1
ATOM 624 O O . VAL A 1 79 ? 0.386 1.095 -9.156 1.00 94.19 79 VAL A O 1
ATOM 627 N N . TRP A 1 80 ? 2.282 0.211 -8.408 1.00 91.69 80 TRP A N 1
ATOM 628 C CA . TRP A 1 80 ? 2.853 0.060 -9.755 1.00 91.69 80 TRP A CA 1
ATOM 629 C C . TRP A 1 80 ? 2.389 -1.207 -10.473 1.00 91.69 80 TRP A C 1
ATOM 631 O O . TRP A 1 80 ? 2.609 -1.333 -11.673 1.00 91.69 80 TRP A O 1
ATOM 641 N N . ALA A 1 81 ? 1.822 -2.167 -9.742 1.00 91.00 81 ALA A N 1
ATOM 642 C CA . ALA A 1 81 ? 1.370 -3.440 -10.295 1.00 91.00 81 ALA A CA 1
ATOM 643 C C . ALA A 1 81 ? -0.155 -3.498 -10.490 1.00 91.00 81 ALA A C 1
ATOM 645 O O . ALA A 1 81 ? -0.642 -4.461 -11.076 1.00 91.00 81 ALA A O 1
ATOM 646 N N . ASP A 1 82 ? -0.886 -2.495 -10.000 1.00 92.69 82 ASP A N 1
ATOM 647 C CA . ASP A 1 82 ? -2.345 -2.455 -9.951 1.00 92.69 82 ASP A CA 1
ATOM 648 C C . ASP A 1 82 ? -2.826 -1.017 -10.224 1.00 92.69 82 ASP A C 1
ATOM 650 O O . ASP A 1 82 ? -2.578 -0.098 -9.432 1.00 92.69 82 ASP A O 1
ATOM 654 N N . ASP A 1 83 ? -3.473 -0.820 -11.375 1.00 94.12 83 ASP A N 1
ATOM 655 C CA . ASP A 1 83 ? -3.919 0.496 -11.840 1.00 94.12 83 ASP A CA 1
ATOM 656 C C . ASP A 1 83 ? -5.056 1.045 -10.969 1.00 94.12 83 ASP A C 1
ATOM 658 O O . ASP A 1 83 ? -5.119 2.252 -10.714 1.00 94.12 83 ASP A O 1
ATOM 662 N N . GLU A 1 84 ? -5.920 0.173 -10.450 1.00 96.12 84 GLU A N 1
ATOM 663 C CA . GLU A 1 84 ? -6.980 0.518 -9.510 1.00 96.12 84 GLU A CA 1
ATOM 664 C C . GLU A 1 84 ? -6.405 0.992 -8.169 1.00 96.12 84 GLU A C 1
ATOM 666 O O . GLU A 1 84 ? -6.880 1.981 -7.605 1.00 96.12 84 GLU A O 1
ATOM 671 N N . ALA A 1 85 ? -5.335 0.363 -7.681 1.00 96.62 85 ALA A N 1
ATOM 672 C CA . ALA A 1 85 ? -4.615 0.814 -6.494 1.00 96.62 85 ALA A CA 1
ATOM 673 C C . ALA A 1 85 ? -4.011 2.210 -6.703 1.00 96.62 85 ALA A C 1
ATOM 675 O O . ALA A 1 85 ? -4.126 3.075 -5.830 1.00 96.62 85 ALA A O 1
ATOM 676 N N . ALA A 1 86 ? -3.387 2.452 -7.860 1.00 96.62 86 ALA A N 1
ATOM 677 C CA . ALA A 1 86 ? -2.858 3.767 -8.206 1.00 96.62 86 ALA A CA 1
ATOM 678 C C . ALA A 1 86 ? -3.971 4.821 -8.327 1.00 96.62 86 ALA A C 1
ATOM 680 O O . ALA A 1 86 ? -3.806 5.947 -7.853 1.00 96.62 86 ALA A O 1
ATOM 681 N N . ALA A 1 87 ? -5.107 4.471 -8.938 1.00 97.50 87 ALA A N 1
ATOM 682 C CA . ALA A 1 87 ? -6.267 5.349 -9.056 1.00 97.50 87 ALA A CA 1
ATOM 683 C C . ALA A 1 87 ? -6.837 5.720 -7.682 1.00 97.50 87 ALA A C 1
ATOM 685 O O . ALA A 1 87 ? -7.016 6.905 -7.408 1.00 97.50 87 ALA A O 1
ATOM 686 N N . PHE A 1 88 ? -7.023 4.739 -6.793 1.00 97.81 88 PHE A N 1
ATOM 687 C CA . PHE A 1 88 ? -7.474 4.970 -5.421 1.00 97.81 88 PHE A CA 1
ATOM 688 C C . PHE A 1 88 ? -6.539 5.918 -4.665 1.00 97.81 88 PHE A C 1
ATOM 690 O O . PHE A 1 88 ? -6.990 6.883 -4.054 1.00 97.81 88 PHE A O 1
ATOM 697 N N . VAL A 1 89 ? -5.224 5.677 -4.726 1.00 97.94 89 VAL A N 1
ATOM 698 C CA . VAL A 1 89 ? -4.255 6.537 -4.036 1.00 97.94 89 VAL A CA 1
ATOM 699 C C . VAL A 1 89 ? -4.315 7.967 -4.562 1.00 97.94 89 VAL A C 1
ATOM 701 O O . VAL A 1 89 ? -4.230 8.893 -3.762 1.00 97.94 89 VAL A O 1
ATOM 704 N N . ARG A 1 90 ? -4.480 8.173 -5.873 1.00 97.75 90 ARG A N 1
ATOM 705 C CA . ARG A 1 90 ? -4.644 9.520 -6.436 1.00 97.75 90 ARG A CA 1
ATOM 706 C C . ARG A 1 90 ? -5.942 10.167 -5.974 1.00 97.75 90 ARG A C 1
ATOM 708 O O . ARG A 1 90 ? -5.906 11.332 -5.595 1.00 97.75 90 ARG A O 1
ATOM 715 N N . ASP A 1 91 ? -7.047 9.431 -5.962 1.00 97.69 91 ASP A N 1
ATOM 716 C CA . ASP A 1 91 ? -8.357 9.932 -5.533 1.00 97.69 91 ASP A CA 1
ATOM 717 C C . ASP A 1 91 ? -8.308 10.498 -4.104 1.00 97.69 91 ASP A C 1
ATOM 719 O O . ASP A 1 91 ? -8.603 11.673 -3.880 1.00 97.69 91 ASP A O 1
ATOM 723 N N . VAL A 1 92 ? -7.774 9.724 -3.153 1.00 97.06 92 VAL A N 1
ATOM 724 C CA . VAL A 1 92 ? -7.681 10.147 -1.742 1.00 97.06 92 VAL A CA 1
AT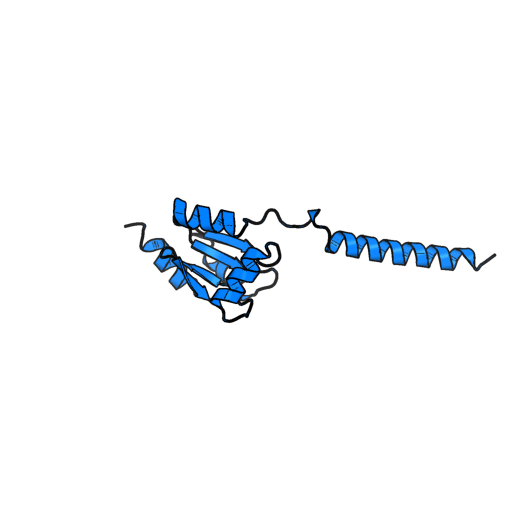OM 725 C C . VAL A 1 92 ? -6.618 11.222 -1.478 1.00 97.06 92 VAL A C 1
ATOM 727 O O . VAL A 1 92 ? -6.571 11.791 -0.390 1.00 97.06 92 VAL A O 1
ATOM 730 N N . ASN A 1 93 ? -5.760 11.519 -2.458 1.00 96.50 93 ASN A N 1
ATOM 731 C CA . ASN A 1 93 ? -4.660 12.483 -2.349 1.00 96.50 93 ASN A CA 1
ATOM 732 C C . ASN A 1 93 ? -4.761 13.642 -3.353 1.00 96.50 93 ASN A C 1
ATOM 734 O O . ASN A 1 93 ? -3.745 14.240 -3.716 1.00 96.50 93 ASN A O 1
ATOM 738 N N . GLY A 1 94 ? -5.964 13.966 -3.836 1.00 93.88 94 GLY A N 1
ATOM 739 C CA . GLY A 1 94 ? -6.169 15.128 -4.709 1.00 93.88 94 GLY A CA 1
ATOM 740 C C . GLY A 1 94 ? -5.438 15.028 -6.054 1.00 93.88 94 GLY A C 1
ATOM 741 O O . GLY A 1 94 ? -4.925 16.020 -6.566 1.00 93.88 94 GLY A O 1
ATOM 742 N N . GLY A 1 95 ? -5.348 13.821 -6.608 1.00 94.25 95 GLY A N 1
ATOM 743 C CA . GLY A 1 95 ? -4.717 13.512 -7.892 1.00 94.25 95 GLY A CA 1
ATOM 744 C C . GLY A 1 95 ? -3.259 13.051 -7.803 1.00 94.25 95 GLY A C 1
ATOM 745 O O . GLY A 1 95 ? -2.711 12.585 -8.803 1.00 94.25 95 GLY A O 1
ATOM 746 N N . ALA A 1 96 ? -2.618 13.137 -6.635 1.00 92.19 96 ALA A N 1
ATOM 747 C CA . ALA A 1 96 ? -1.218 12.754 -6.465 1.00 92.19 96 ALA A CA 1
ATOM 748 C C . ALA A 1 96 ? -1.060 11.291 -6.020 1.00 92.19 96 ALA A C 1
ATOM 750 O O . ALA A 1 96 ? -1.723 10.826 -5.102 1.00 92.19 96 ALA A O 1
ATOM 751 N N . GLU A 1 97 ? -0.120 10.555 -6.615 1.00 92.12 97 GLU A N 1
ATOM 752 C CA . GLU A 1 97 ? 0.208 9.189 -6.179 1.00 92.12 97 GLU A CA 1
ATOM 753 C C . GLU A 1 97 ? 1.167 9.220 -4.971 1.00 92.12 97 GLU A C 1
ATOM 755 O O . GLU A 1 97 ? 2.369 8.954 -5.085 1.00 92.12 97 GLU A O 1
ATOM 760 N N . VAL A 1 98 ? 0.644 9.636 -3.815 1.00 95.62 98 VAL A N 1
ATOM 761 C CA . VAL A 1 98 ? 1.396 9.758 -2.557 1.00 95.62 98 VAL A CA 1
ATOM 762 C C . VAL A 1 98 ? 1.449 8.406 -1.853 1.00 95.62 98 VAL A C 1
ATOM 764 O O . VAL A 1 98 ? 0.426 7.775 -1.635 1.00 95.62 98 VAL A O 1
ATOM 767 N N . VAL A 1 99 ? 2.646 7.951 -1.475 1.00 96.56 99 VAL A N 1
ATOM 768 C CA . VAL A 1 99 ? 2.836 6.687 -0.746 1.00 96.56 99 VAL A CA 1
ATOM 769 C C . VAL A 1 99 ? 3.905 6.832 0.347 1.00 96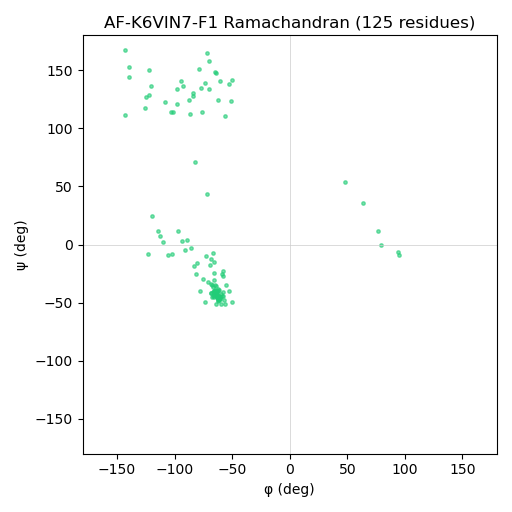.56 99 VAL A C 1
ATOM 771 O O . VAL A 1 99 ? 4.927 7.482 0.109 1.00 96.56 99 VAL A O 1
ATOM 774 N N . PRO A 1 100 ? 3.767 6.166 1.512 1.00 97.31 100 PRO A N 1
ATOM 775 C CA . PRO A 1 100 ? 2.703 5.218 1.851 1.00 97.31 100 PRO A CA 1
ATOM 776 C C . PRO A 1 100 ? 1.357 5.898 2.125 1.00 97.31 100 PRO A C 1
ATOM 778 O O . PRO A 1 100 ? 1.316 6.911 2.815 1.00 97.31 100 PRO A O 1
ATOM 781 N N . THR A 1 101 ? 0.272 5.298 1.642 1.00 98.25 101 THR A N 1
ATOM 782 C CA . THR A 1 101 ? -1.107 5.631 2.035 1.00 98.25 101 THR A CA 1
ATOM 783 C C . THR A 1 101 ? -1.731 4.379 2.626 1.00 98.25 101 THR A C 1
ATOM 785 O O . THR A 1 101 ? -1.522 3.289 2.101 1.00 98.25 101 THR A O 1
ATOM 788 N N . ALA A 1 102 ? -2.454 4.510 3.732 1.00 98.00 102 ALA A N 1
ATOM 789 C CA . ALA A 1 102 ? -3.074 3.389 4.420 1.00 98.00 102 ALA A CA 1
ATOM 790 C C . ALA A 1 102 ? -4.582 3.568 4.553 1.00 98.00 102 ALA A C 1
ATOM 792 O O . ALA A 1 102 ? -5.050 4.692 4.680 1.00 98.00 102 ALA A O 1
ATOM 793 N N . ILE A 1 103 ? -5.311 2.457 4.568 1.00 97.88 103 ILE A N 1
ATOM 794 C CA . ILE A 1 103 ? -6.709 2.388 4.993 1.00 97.88 103 ILE A CA 1
ATOM 795 C C . ILE A 1 103 ? -6.712 1.784 6.390 1.00 97.88 103 ILE A C 1
ATOM 797 O O . ILE A 1 103 ? -6.310 0.629 6.572 1.00 97.88 103 ILE A O 1
ATOM 801 N N . LEU A 1 104 ? -7.120 2.592 7.363 1.00 96.94 104 LEU A N 1
ATOM 802 C CA . LEU A 1 104 ? -7.262 2.200 8.762 1.00 96.94 104 LEU A CA 1
ATOM 803 C C . LEU A 1 104 ? -8.471 1.284 8.948 1.00 96.94 104 LEU A C 1
ATOM 805 O O . LEU A 1 104 ? -9.348 1.229 8.091 1.00 96.94 104 LEU A O 1
ATOM 809 N N . ARG A 1 105 ? -8.566 0.584 10.083 1.00 94.50 105 ARG A N 1
ATOM 810 C CA . ARG A 1 105 ? -9.659 -0.374 10.357 1.00 94.50 105 ARG A CA 1
ATOM 811 C C . ARG A 1 105 ? -11.068 0.220 10.309 1.00 94.50 105 ARG A C 1
ATOM 813 O O . ARG A 1 105 ? -12.023 -0.537 10.148 1.00 94.50 105 ARG A O 1
ATOM 820 N N . ASN A 1 106 ? -11.200 1.530 10.490 1.00 93.75 106 ASN A N 1
ATOM 821 C CA . ASN A 1 106 ? -12.464 2.261 10.397 1.00 93.75 106 ASN A CA 1
ATOM 822 C C . ASN A 1 106 ? -12.828 2.686 8.958 1.00 93.75 106 ASN A C 1
ATOM 824 O O . ASN A 1 106 ? -13.903 3.242 8.756 1.00 93.75 106 ASN A O 1
ATOM 828 N N . GLY A 1 107 ? -11.959 2.417 7.980 1.00 94.69 107 GLY A N 1
ATOM 829 C CA . GLY A 1 107 ? -12.127 2.782 6.575 1.00 94.69 107 GLY A CA 1
ATOM 830 C C . GLY A 1 107 ? -11.468 4.105 6.176 1.00 94.69 107 GLY A C 1
ATOM 831 O O . GLY A 1 107 ? -11.421 4.406 4.985 1.00 94.69 107 GLY A O 1
ATOM 832 N N . ASP A 1 108 ? -10.924 4.878 7.121 1.00 95.94 108 ASP A N 1
ATOM 833 C CA . ASP A 1 108 ? -10.289 6.159 6.804 1.00 95.94 108 ASP A CA 1
ATOM 834 C C . ASP A 1 108 ? -8.977 5.955 6.041 1.00 95.94 108 ASP A C 1
ATOM 836 O O . ASP A 1 108 ? -8.112 5.164 6.437 1.00 95.94 108 ASP A O 1
ATOM 840 N N . ALA A 1 109 ? -8.804 6.723 4.964 1.00 97.00 109 ALA A N 1
ATOM 841 C CA . ALA A 1 109 ? -7.557 6.784 4.219 1.00 97.00 109 ALA A CA 1
ATOM 842 C C . ALA A 1 109 ? -6.618 7.838 4.828 1.00 97.00 109 ALA A C 1
ATOM 844 O O . ALA A 1 109 ? -6.964 9.013 4.935 1.00 97.00 109 ALA A O 1
ATOM 845 N N . VAL A 1 110 ? -5.404 7.426 5.196 1.00 97.31 110 VAL A N 1
ATOM 846 C CA . VAL A 1 110 ? -4.377 8.296 5.780 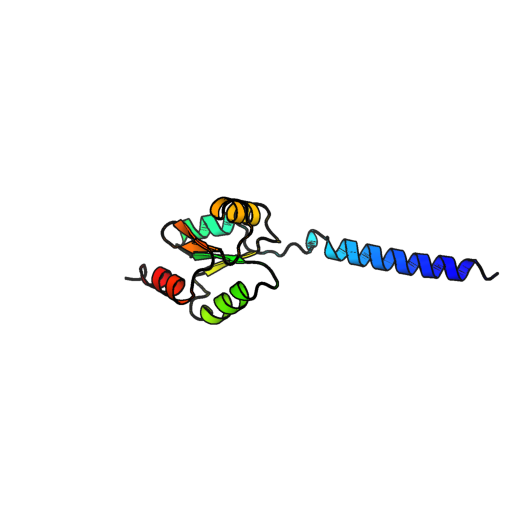1.00 97.31 110 VAL A CA 1
ATOM 847 C C . VAL A 1 110 ? -3.096 8.215 4.967 1.00 97.31 110 VAL A C 1
ATOM 849 O O . VAL A 1 110 ? -2.531 7.138 4.759 1.00 97.31 110 VAL A O 1
ATOM 852 N N . SER A 1 111 ? -2.595 9.372 4.552 1.00 96.56 111 SER A N 1
ATOM 853 C CA . SER A 1 111 ? -1.342 9.489 3.807 1.00 96.56 111 SER A CA 1
ATOM 854 C C . SER A 1 111 ? -0.162 9.769 4.722 1.00 96.56 111 SER A C 1
ATOM 856 O O . SER A 1 111 ? -0.264 10.512 5.693 1.00 96.56 111 SER A O 1
ATOM 858 N N . HIS A 1 112 ? 0.969 9.140 4.408 1.00 94.69 112 HIS A N 1
ATOM 859 C CA . HIS A 1 112 ? 2.179 9.114 5.228 1.00 94.69 112 HIS A CA 1
ATOM 860 C C . HIS A 1 112 ? 1.918 8.777 6.711 1.00 94.69 112 HIS A C 1
ATOM 862 O O . HIS A 1 112 ? 2.360 9.516 7.596 1.00 94.69 112 HIS A O 1
ATOM 868 N N . PRO A 1 113 ? 1.228 7.660 7.018 1.00 95.75 113 PRO A N 1
ATOM 869 C CA . PRO A 1 113 ? 0.954 7.291 8.399 1.00 95.75 113 PRO A CA 1
ATOM 870 C C . PRO A 1 113 ? 2.253 6.985 9.155 1.00 95.75 113 PRO A C 1
ATOM 872 O O . PRO A 1 113 ? 3.215 6.438 8.601 1.00 95.75 113 PRO A O 1
ATOM 875 N N . THR A 1 114 ? 2.269 7.293 10.451 1.00 96.38 114 THR A N 1
ATOM 876 C CA . THR A 1 114 ? 3.367 6.880 11.327 1.00 96.38 114 THR A CA 1
ATOM 877 C C . THR A 1 114 ? 3.212 5.407 11.720 1.00 96.38 114 THR A C 1
ATOM 879 O O . THR A 1 114 ? 2.088 4.899 11.814 1.00 96.38 114 THR A O 1
ATOM 882 N N . PRO A 1 115 ? 4.317 4.687 11.991 1.00 96.25 115 PRO A N 1
ATOM 883 C CA . PRO A 1 115 ? 4.236 3.335 12.534 1.00 96.25 115 PRO A CA 1
ATOM 884 C C . PRO A 1 115 ? 3.425 3.269 13.835 1.00 96.25 115 PRO A C 1
ATOM 886 O O . PRO A 1 115 ? 2.728 2.292 14.081 1.00 96.25 115 PRO A O 1
ATOM 889 N N . GLU A 1 116 ? 3.505 4.299 14.675 1.00 95.69 116 GLU A N 1
ATOM 890 C CA . GLU A 1 116 ? 2.794 4.384 15.952 1.00 95.69 116 GLU A CA 1
ATOM 891 C C . GLU A 1 116 ? 1.280 4.472 15.741 1.00 95.69 116 GLU A C 1
ATOM 893 O O . GLU A 1 116 ? 0.545 3.737 16.397 1.00 95.69 116 GLU A O 1
ATOM 898 N N . ALA A 1 117 ? 0.824 5.290 14.786 1.00 94.94 117 ALA A N 1
ATOM 899 C CA . ALA A 1 117 ? -0.592 5.410 14.449 1.00 94.94 117 ALA A CA 1
ATOM 900 C C . ALA A 1 117 ? -1.169 4.079 13.945 1.00 94.94 117 ALA A C 1
ATOM 902 O O . ALA A 1 117 ? -2.217 3.647 14.419 1.00 94.94 117 ALA A O 1
ATOM 903 N N . LEU A 1 118 ? -0.452 3.376 13.056 1.00 95.75 118 LEU A N 1
ATOM 904 C CA . LEU A 1 118 ? -0.906 2.070 12.566 1.00 95.75 118 LEU A CA 1
ATOM 905 C C . LEU A 1 118 ? -0.912 1.003 13.667 1.00 95.75 118 LEU A C 1
ATOM 907 O O . LEU A 1 118 ? -1.811 0.171 13.706 1.00 95.75 118 LEU A O 1
ATOM 911 N N . ARG A 1 119 ? 0.050 1.019 14.598 1.00 95.62 119 ARG A N 1
ATOM 912 C CA . ARG A 1 119 ? 0.014 0.104 15.753 1.00 95.62 119 ARG A CA 1
ATOM 913 C C . ARG A 1 119 ? -1.171 0.394 16.672 1.00 95.62 119 ARG A C 1
ATOM 915 O O . ARG A 1 119 ? -1.803 -0.553 17.130 1.00 95.62 119 ARG A O 1
ATOM 922 N N . ALA A 1 120 ? -1.464 1.668 16.926 1.00 94.12 120 ALA A N 1
ATOM 923 C CA . ALA A 1 120 ? -2.597 2.068 17.751 1.00 94.12 120 ALA A CA 1
ATOM 924 C C . ALA A 1 120 ? -3.925 1.599 17.132 1.00 94.12 120 ALA A C 1
ATOM 926 O O . ALA A 1 120 ? -4.709 0.938 17.814 1.00 94.12 120 ALA A O 1
ATOM 927 N N . ASP A 1 121 ? -4.119 1.826 15.830 1.00 94.31 121 ASP A N 1
ATOM 928 C CA . ASP A 1 121 ? -5.287 1.347 15.077 1.00 94.31 121 ASP A CA 1
ATOM 929 C C . ASP A 1 121 ? -5.427 -0.186 15.140 1.00 94.31 121 ASP A C 1
ATOM 931 O O . ASP A 1 121 ? -6.496 -0.722 15.435 1.00 94.31 121 ASP A O 1
ATOM 935 N N . LEU A 1 122 ? -4.318 -0.917 14.971 1.00 92.88 122 LEU A N 1
ATOM 936 C CA . LEU A 1 122 ? -4.306 -2.377 15.085 1.00 92.88 122 LEU A CA 1
ATOM 937 C C . LEU A 1 122 ? -4.636 -2.874 16.504 1.00 92.88 122 LEU A C 1
ATOM 939 O O . LEU A 1 122 ? -5.287 -3.910 16.642 1.00 92.88 122 LEU A O 1
ATOM 943 N N . SER A 1 123 ? -4.224 -2.153 17.552 1.00 89.75 123 SER A N 1
ATOM 944 C CA . SER A 1 123 ? -4.515 -2.528 18.944 1.00 89.75 123 SER A CA 1
ATOM 945 C C . SER A 1 123 ? -5.956 -2.247 19.376 1.00 89.75 123 SER A C 1
ATOM 947 O O . SER A 1 123 ? -6.490 -2.989 20.197 1.00 89.75 123 SER A O 1
ATOM 949 N N . ALA A 1 124 ? -6.609 -1.234 18.797 1.00 79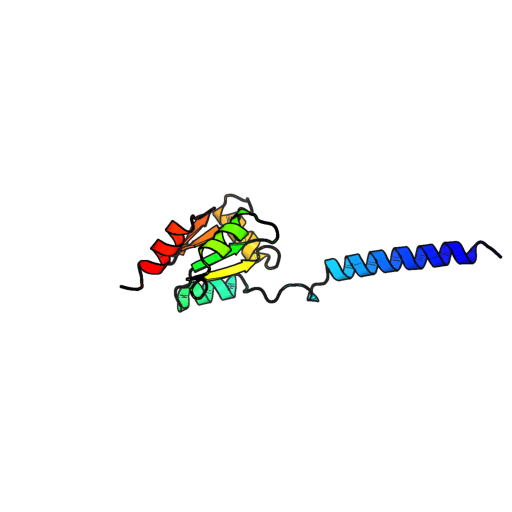.81 124 ALA A N 1
ATOM 950 C CA . ALA A 1 124 ? -7.907 -0.730 19.251 1.00 79.81 124 ALA A CA 1
ATOM 951 C C . ALA A 1 124 ? -9.078 -1.721 19.091 1.00 79.81 124 ALA A C 1
ATOM 953 O O . ALA A 1 124 ? -10.127 -1.519 19.691 1.00 79.81 124 ALA A O 1
ATOM 954 N N . ARG A 1 125 ? -8.910 -2.797 18.307 1.00 61.97 125 ARG A N 1
ATOM 955 C CA . ARG A 1 125 ? -9.937 -3.832 18.061 1.00 61.97 125 ARG A CA 1
ATOM 956 C C . ARG A 1 125 ? -9.644 -5.192 18.700 1.00 61.97 125 ARG A C 1
ATOM 958 O O . ARG A 1 125 ? -10.393 -6.133 18.466 1.00 61.97 125 ARG A O 1
ATOM 965 N N . THR A 1 126 ? -8.541 -5.314 19.443 1.00 55.69 126 THR A N 1
ATOM 966 C CA . THR A 1 126 ? -8.176 -6.566 20.143 1.00 55.69 126 THR A CA 1
ATOM 967 C C . THR A 1 126 ? -8.681 -6.588 21.599 1.00 55.69 126 THR A C 1
ATOM 969 O O . THR A 1 126 ? -8.408 -7.540 22.324 1.00 55.69 126 THR A O 1
ATOM 972 N N . ALA A 1 127 ? -9.417 -5.557 22.023 1.00 43.28 127 ALA A N 1
ATOM 973 C CA . ALA A 1 127 ? -10.131 -5.479 23.300 1.00 43.28 127 ALA A CA 1
ATOM 974 C C . ALA A 1 127 ? -11.639 -5.606 23.058 1.00 43.28 127 ALA A C 1
ATOM 976 O O . ALA A 1 127 ? -12.307 -6.230 23.910 1.00 43.28 127 ALA A O 1
#